Protein AF-X1VJ21-F1 (afdb_monomer_lite)

Foldseek 3Di:
DDPDDVSVLVVLQPVADDWDWDWDADPVGKIKTWTGHWAWFADPVLPPDPDDPVDPNNDTPGTDDRVLTDMDMCDPVSDDFDDQADPDDPVRPGDRDDDTDDCVVVVVVVVVVVVDPDDDD

Sequence (121 aa):
KAQNWQEFVDALKLFDAPPQNFVYADKEGNIGYYLSGKIPIRAEKAALFPYPGWKEEGRWQGFLKEEEKPNFYNPKNGLIVTANNKIIPDNFPHYMGFEWEAPFREERIKELLLQLEKHSV

InterPro domains:
  IPR002692 Penicillin/GL-7-ACA/AHL/aculeacin-A acylase [PF01804] (1-120)
  IPR002692 Penicillin/GL-7-ACA/AHL/aculeacin-A acylase [PTHR34218] (1-121)
  IPR029055 Nucleophile aminohydrolases, N-terminal [G3DSA:3.60.20.10] (1-121)
  IPR029055 Nucleophile aminohydrolases, N-terminal [SSF56235] (1-120)

Secondary structure (DSSP, 8-state):
---SHHHHHHHHTT--SS--EEEEE-TTS-EEEEE-S--B---GGGTSS---TT-GGGS---B--GGGS-EEES-TT-----SSS--S-TT-SS---S----THHHHHHHHHHHT-SS---

Structure (mmCIF, N/CA/C/O backbone):
data_AF-X1VJ21-F1
#
_entry.id   AF-X1VJ21-F1
#
loop_
_atom_site.group_PDB
_atom_site.id
_atom_site.type_symbol
_atom_site.label_atom_id
_atom_site.label_alt_id
_atom_site.label_comp_id
_atom_site.label_asym_id
_atom_site.label_entity_id
_atom_site.label_seq_id
_atom_site.pdbx_PDB_ins_code
_atom_site.Cartn_x
_atom_site.Cartn_y
_atom_site.Cartn_z
_atom_site.occupancy
_atom_site.B_iso_or_equiv
_atom_site.auth_seq_id
_atom_site.auth_comp_id
_atom_site.auth_asym_id
_atom_site.auth_atom_id
_atom_site.pdbx_PDB_model_num
ATOM 1 N N . LYS A 1 1 ? -9.917 -19.440 4.691 1.00 84.88 1 LYS A N 1
ATOM 2 C CA . LYS A 1 1 ? -10.006 -18.008 5.081 1.00 84.88 1 LYS A CA 1
ATOM 3 C C . LYS A 1 1 ? -8.855 -17.730 6.034 1.00 84.88 1 LYS A C 1
ATOM 5 O O . LYS A 1 1 ? -8.641 -18.588 6.881 1.00 84.88 1 LYS A O 1
ATOM 10 N N . ALA A 1 2 ? -8.161 -16.601 5.895 1.00 95.25 2 ALA A N 1
ATOM 11 C CA . ALA A 1 2 ? -7.048 -16.242 6.774 1.00 95.25 2 ALA A CA 1
ATOM 12 C C . ALA A 1 2 ? -7.493 -16.113 8.241 1.00 95.25 2 ALA A C 1
ATOM 14 O O . ALA A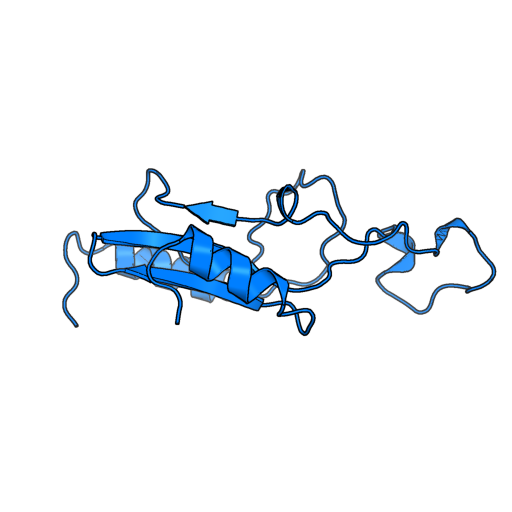 1 2 ? -8.599 -15.629 8.497 1.00 95.25 2 ALA A O 1
ATOM 15 N N . GLN A 1 3 ? -6.654 -16.570 9.170 1.00 96.69 3 GLN A N 1
ATOM 16 C CA . GLN A 1 3 ? -6.878 -16.510 10.620 1.00 96.69 3 GLN A CA 1
ATOM 17 C C . GLN A 1 3 ? -5.969 -15.508 11.340 1.00 96.69 3 GLN A C 1
ATOM 19 O O . GLN A 1 3 ? -6.202 -15.214 12.507 1.00 96.69 3 GLN A O 1
ATOM 24 N N . ASN A 1 4 ? -4.938 -15.009 10.664 1.00 97.62 4 ASN A N 1
ATOM 25 C CA . ASN A 1 4 ? -3.947 -14.088 11.209 1.00 97.62 4 ASN A CA 1
ATOM 26 C C . ASN A 1 4 ? -3.344 -13.229 10.084 1.00 97.62 4 ASN A C 1
ATOM 28 O O . ASN A 1 4 ? -3.608 -13.452 8.897 1.00 97.62 4 ASN A O 1
ATOM 32 N N . TRP A 1 5 ? -2.498 -12.273 10.471 1.00 97.50 5 TRP A N 1
ATOM 33 C CA . TRP A 1 5 ? -1.789 -11.378 9.558 1.00 97.50 5 TRP A CA 1
ATOM 34 C C . TRP A 1 5 ? -0.986 -12.108 8.478 1.00 97.50 5 TRP A C 1
ATOM 36 O O . TRP A 1 5 ? -1.054 -11.737 7.308 1.00 97.50 5 TRP A O 1
ATOM 46 N N . GLN A 1 6 ? -0.252 -13.158 8.849 1.00 97.25 6 GLN A N 1
ATOM 47 C CA . GLN A 1 6 ? 0.609 -13.875 7.912 1.00 97.25 6 GLN A CA 1
ATOM 48 C C . GLN A 1 6 ? -0.219 -14.560 6.821 1.00 97.25 6 GLN A C 1
ATOM 50 O O . GLN A 1 6 ? 0.042 -14.367 5.638 1.00 97.25 6 GLN A O 1
ATOM 55 N N . GLU A 1 7 ? -1.277 -15.277 7.205 1.00 98.00 7 GLU A N 1
ATOM 56 C CA . GLU A 1 7 ? -2.200 -15.906 6.255 1.00 98.00 7 GLU A CA 1
ATOM 57 C C . GLU A 1 7 ? -2.946 -14.880 5.391 1.00 98.00 7 GLU A C 1
ATOM 59 O O . GLU A 1 7 ? -3.262 -15.157 4.232 1.00 98.00 7 GLU A O 1
ATOM 64 N N . PHE A 1 8 ? -3.244 -13.698 5.943 1.00 97.50 8 PHE A N 1
ATOM 65 C CA . PHE A 1 8 ? -3.844 -12.595 5.195 1.00 97.50 8 PHE A CA 1
ATOM 66 C C . PHE A 1 8 ? -2.891 -12.096 4.107 1.00 97.50 8 PHE A C 1
ATOM 68 O O . PHE A 1 8 ? -3.275 -12.047 2.939 1.00 97.50 8 PHE A O 1
ATOM 75 N N . VAL A 1 9 ? -1.637 -11.805 4.463 1.00 97.19 9 VAL A N 1
ATOM 76 C CA . VAL A 1 9 ? -0.599 -11.393 3.508 1.00 97.19 9 VAL A CA 1
ATOM 77 C C . VAL A 1 9 ? -0.342 -12.484 2.470 1.00 97.19 9 VAL A C 1
ATOM 79 O O . VAL A 1 9 ? -0.290 -12.182 1.281 1.00 97.19 9 VAL A O 1
ATOM 82 N N . ASP A 1 10 ? -0.245 -13.751 2.876 1.00 97.25 10 ASP A N 1
ATOM 83 C CA . ASP A 1 10 ? -0.014 -14.868 1.953 1.00 97.25 10 ASP A CA 1
ATOM 84 C C . ASP A 1 10 ? -1.142 -15.020 0.928 1.00 97.25 10 ASP A C 1
ATOM 86 O O . ASP A 1 10 ? -0.877 -15.291 -0.244 1.00 97.25 10 ASP A O 1
ATOM 90 N N . ALA A 1 11 ? -2.391 -14.770 1.325 1.00 96.94 11 ALA A N 1
ATOM 91 C CA . ALA A 1 11 ? -3.503 -14.716 0.383 1.00 96.94 11 ALA A CA 1
ATOM 92 C C . ALA A 1 11 ? -3.381 -13.528 -0.590 1.00 96.94 11 ALA A C 1
ATOM 94 O O . ALA A 1 11 ? -3.671 -13.677 -1.778 1.00 96.94 11 ALA A O 1
ATOM 95 N N . LEU A 1 12 ? -2.922 -12.362 -0.120 1.00 96.81 12 LEU A N 1
ATOM 96 C CA . LEU A 1 12 ? -2.742 -11.172 -0.961 1.00 96.81 12 LEU A CA 1
ATOM 97 C C . LEU A 1 12 ? -1.581 -11.280 -1.955 1.00 96.81 12 LEU A C 1
ATOM 99 O O . LEU A 1 12 ? -1.605 -10.584 -2.969 1.00 96.81 12 LEU A O 1
ATOM 103 N N . LYS A 1 13 ? -0.618 -12.186 -1.744 1.00 95.75 13 LYS A N 1
ATOM 104 C CA . LYS A 1 13 ? 0.424 -12.507 -2.742 1.00 95.75 13 LYS A CA 1
ATOM 105 C C . LYS A 1 13 ? -0.150 -13.064 -4.048 1.00 95.75 13 LYS A C 1
ATOM 107 O O . LYS A 1 13 ? 0.508 -13.002 -5.079 1.00 9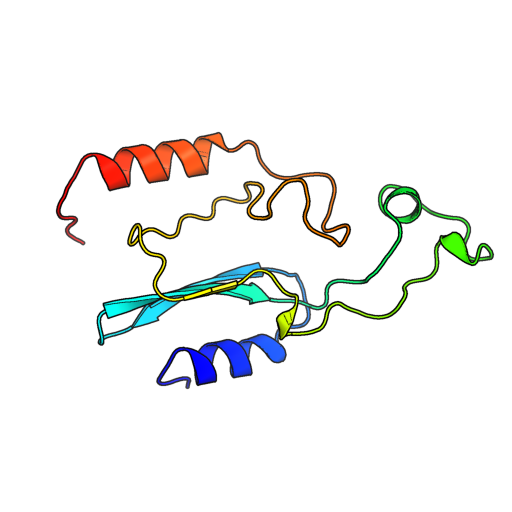5.75 13 LYS A O 1
ATOM 112 N N . LEU A 1 14 ? -1.374 -13.599 -4.019 1.00 95.62 14 LEU A N 1
ATOM 113 C CA . LEU A 1 14 ? -2.090 -14.073 -5.209 1.00 95.62 14 LEU A CA 1
ATOM 114 C C . LEU A 1 14 ? -2.853 -12.948 -5.932 1.00 95.62 14 LEU A C 1
ATOM 116 O O . LEU A 1 14 ? -3.387 -13.161 -7.021 1.00 95.62 14 LEU A O 1
ATOM 120 N N . PHE A 1 15 ? -2.940 -11.758 -5.330 1.00 96.38 15 PHE A N 1
ATOM 121 C CA . PHE A 1 15 ? -3.658 -10.610 -5.872 1.00 96.38 15 PHE A CA 1
ATOM 122 C C . PHE A 1 15 ? -2.717 -9.762 -6.738 1.00 96.38 15 PHE A C 1
ATOM 124 O O . PHE A 1 15 ? -2.120 -8.793 -6.273 1.00 96.38 15 PHE A O 1
ATOM 131 N N . ASP A 1 16 ? -2.568 -10.149 -8.006 1.00 95.88 16 ASP A N 1
ATOM 132 C CA . ASP A 1 16 ? -1.600 -9.543 -8.932 1.00 95.88 16 ASP A CA 1
ATOM 133 C C . ASP A 1 16 ? -2.002 -8.148 -9.436 1.00 95.88 16 ASP A C 1
ATOM 135 O O . ASP A 1 16 ? -1.133 -7.304 -9.674 1.00 95.88 16 ASP A O 1
ATOM 139 N N . ALA A 1 17 ? -3.295 -7.895 -9.649 1.00 94.25 17 ALA A N 1
ATOM 140 C CA . ALA A 1 17 ? -3.767 -6.646 -10.234 1.00 94.25 17 ALA A CA 1
ATOM 141 C C . ALA A 1 17 ? -5.271 -6.407 -9.995 1.00 94.25 17 ALA A C 1
ATOM 143 O O . ALA A 1 17 ? -6.034 -7.370 -9.905 1.00 94.25 17 ALA A O 1
ATOM 144 N N . PRO A 1 18 ? -5.711 -5.133 -9.998 1.00 94.00 18 PRO A N 1
ATOM 145 C CA . PRO A 1 18 ? -4.873 -3.929 -9.914 1.00 94.00 18 PRO A CA 1
ATOM 146 C C . PRO A 1 18 ? -4.270 -3.775 -8.505 1.00 94.00 18 PRO A C 1
ATOM 148 O O . PRO A 1 18 ? -4.909 -4.198 -7.551 1.00 94.00 18 PRO A O 1
ATOM 151 N N . PRO A 1 19 ? -3.091 -3.156 -8.321 1.00 94.81 19 PRO A N 1
ATOM 152 C CA . PRO A 1 19 ? -2.555 -2.899 -6.983 1.00 94.81 19 PRO A CA 1
ATOM 153 C C . PRO A 1 19 ? -3.565 -2.186 -6.075 1.00 94.81 19 PRO A C 1
ATOM 155 O O . PRO A 1 19 ? -4.214 -1.230 -6.501 1.00 94.81 19 PRO A O 1
ATOM 158 N N . GLN A 1 20 ? -3.705 -2.653 -4.834 1.00 96.69 20 GLN A N 1
ATOM 159 C CA . GLN A 1 20 ? -4.610 -2.084 -3.828 1.00 96.69 20 GLN A CA 1
ATOM 160 C C . GLN A 1 20 ? -3.916 -1.912 -2.480 1.00 96.69 20 GLN A C 1
ATOM 162 O O . GLN A 1 20 ? -3.113 -2.753 -2.065 1.00 96.69 20 GLN A O 1
ATOM 167 N N . ASN A 1 21 ? -4.324 -0.857 -1.777 1.00 97.50 21 ASN A N 1
ATOM 168 C CA . ASN A 1 21 ? -4.047 -0.626 -0.366 1.00 97.50 21 ASN A CA 1
ATOM 169 C C . ASN A 1 21 ? -4.984 -1.497 0.483 1.00 97.50 21 ASN A C 1
ATOM 171 O O . ASN A 1 21 ? -6.141 -1.132 0.685 1.00 97.50 21 ASN A O 1
ATOM 175 N N . PHE A 1 22 ? -4.509 -2.641 0.976 1.00 98.06 22 PHE A N 1
ATOM 176 C CA . PHE A 1 22 ? -5.288 -3.471 1.894 1.00 98.06 22 PHE A CA 1
ATOM 177 C C . PHE A 1 22 ? -5.039 -3.043 3.337 1.00 98.06 22 PHE A C 1
ATOM 179 O O . PHE A 1 22 ? -3.890 -2.946 3.765 1.00 98.06 22 PHE A O 1
ATOM 186 N N . VAL A 1 23 ? -6.118 -2.825 4.089 1.00 98.19 23 VAL A N 1
ATOM 187 C CA . VAL A 1 23 ? -6.082 -2.587 5.537 1.00 98.19 23 VAL A CA 1
ATOM 188 C C . VAL A 1 23 ? -6.660 -3.812 6.244 1.00 98.19 23 VAL A C 1
ATOM 190 O O . VAL A 1 23 ? -7.665 -4.373 5.808 1.00 98.19 23 VAL A O 1
ATOM 193 N N . TYR A 1 24 ? -6.001 -4.239 7.315 1.00 98.38 24 TYR A N 1
ATOM 194 C CA . TYR A 1 24 ? -6.307 -5.428 8.104 1.00 98.38 24 TYR A CA 1
ATOM 195 C C . TYR A 1 24 ? -6.660 -5.037 9.537 1.00 98.38 24 TYR A C 1
ATOM 197 O O . TYR A 1 24 ? -6.042 -4.130 10.097 1.00 98.38 24 TYR A O 1
ATOM 205 N N . ALA A 1 25 ? -7.609 -5.761 10.127 1.00 97.81 25 ALA A N 1
ATOM 206 C CA . ALA A 1 25 ? -7.890 -5.755 11.555 1.00 97.81 25 ALA A CA 1
ATOM 207 C C . ALA A 1 25 ? -8.373 -7.147 11.995 1.00 97.81 25 ALA A C 1
ATOM 209 O O . ALA A 1 25 ? -9.061 -7.824 11.224 1.00 97.81 25 ALA A O 1
ATOM 210 N N . ASP A 1 26 ? -8.056 -7.569 13.222 1.00 97.75 26 ASP A N 1
ATOM 211 C CA . ASP A 1 26 ? -8.527 -8.844 13.778 1.00 97.75 26 ASP A CA 1
ATOM 212 C C . ASP A 1 26 ? -9.046 -8.767 15.220 1.00 97.75 26 ASP A C 1
ATOM 214 O O . ASP A 1 26 ? -9.009 -7.735 15.888 1.00 97.75 26 ASP A O 1
ATOM 218 N N . LYS A 1 27 ? -9.569 -9.905 15.694 1.00 96.88 27 LYS A N 1
ATOM 219 C CA . LYS A 1 27 ? -10.155 -10.068 17.034 1.00 96.88 27 LYS A CA 1
ATOM 220 C C . LYS A 1 27 ? -9.136 -9.987 18.177 1.00 96.88 27 LYS A C 1
ATOM 222 O O . LYS A 1 27 ? -9.548 -9.909 19.329 1.00 96.88 27 LYS A O 1
ATOM 227 N N . GLU A 1 28 ? -7.842 -10.066 17.876 1.00 97.44 28 GLU A N 1
ATOM 228 C CA . GLU A 1 28 ? -6.755 -9.947 18.855 1.00 97.44 28 GLU A CA 1
ATOM 229 C C . GLU A 1 28 ? -6.309 -8.485 19.015 1.00 97.44 28 GLU A C 1
ATOM 231 O O . GLU A 1 28 ? -5.472 -8.181 19.862 1.00 97.44 28 GLU A O 1
ATOM 236 N N . GLY A 1 29 ? -6.916 -7.568 18.251 1.00 96.44 29 GLY A N 1
ATOM 237 C CA . GLY A 1 29 ? -6.622 -6.140 18.290 1.00 96.44 29 GLY A CA 1
ATOM 238 C C . GLY A 1 29 ? -5.463 -5.738 17.384 1.00 96.44 29 GLY A C 1
ATOM 239 O O . GLY A 1 29 ? -4.978 -4.613 17.495 1.00 96.44 29 GLY A O 1
ATOM 240 N N . ASN A 1 30 ? -5.015 -6.624 16.489 1.00 98.38 30 ASN A N 1
ATOM 241 C CA . ASN A 1 30 ? -3.965 -6.278 15.545 1.00 98.38 30 ASN A CA 1
ATOM 242 C C . ASN A 1 30 ? -4.530 -5.479 14.373 1.00 98.38 30 ASN A C 1
ATOM 244 O O . ASN A 1 30 ? -5.641 -5.743 13.911 1.00 98.38 30 ASN A O 1
ATOM 248 N N . ILE A 1 31 ? -3.722 -4.563 13.842 1.00 98.50 31 ILE A N 1
ATOM 249 C CA . ILE A 1 31 ? -4.010 -3.827 12.609 1.00 98.50 31 ILE A CA 1
ATOM 250 C C . ILE A 1 31 ? -2.816 -3.878 11.663 1.00 98.50 31 ILE A C 1
ATOM 252 O O . ILE A 1 31 ? -1.660 -3.909 12.088 1.00 98.50 31 ILE A O 1
ATOM 256 N N . GLY A 1 32 ? -3.086 -3.861 10.363 1.00 98.06 32 GLY A N 1
ATOM 257 C CA . GLY A 1 32 ? -2.034 -3.917 9.356 1.00 98.06 32 GLY A CA 1
ATOM 258 C C . GLY A 1 32 ? -2.392 -3.217 8.058 1.00 98.06 32 GLY A C 1
ATOM 259 O O . GLY A 1 32 ? -3.556 -2.958 7.763 1.00 98.06 32 GLY A O 1
ATOM 260 N N . TYR A 1 33 ? -1.363 -2.916 7.283 1.00 98.25 33 TYR A N 1
ATOM 261 C CA . TYR A 1 33 ? -1.455 -2.404 5.928 1.00 98.25 33 TYR A CA 1
ATOM 262 C C . TYR A 1 33 ? -0.529 -3.201 5.025 1.00 98.25 33 TYR A C 1
ATOM 264 O O . TYR A 1 33 ? 0.616 -3.478 5.393 1.00 98.25 33 TYR A O 1
ATOM 272 N N . TYR A 1 34 ? -1.005 -3.506 3.825 1.00 97.88 34 TYR A N 1
ATOM 273 C CA . TYR A 1 34 ? -0.212 -4.172 2.811 1.00 97.88 34 TYR A CA 1
ATOM 274 C C . TYR A 1 34 ? -0.571 -3.668 1.409 1.00 97.88 34 TYR A C 1
ATOM 276 O O . TYR A 1 34 ? -1.745 -3.654 1.023 1.00 97.88 34 TYR A O 1
ATOM 284 N N . LEU A 1 35 ? 0.445 -3.281 0.632 1.00 97.56 35 LEU A N 1
ATOM 285 C CA . LEU A 1 35 ? 0.289 -3.008 -0.794 1.00 97.56 35 LEU A CA 1
ATOM 286 C C . LEU A 1 35 ? 0.296 -4.322 -1.587 1.00 97.56 35 LEU A C 1
ATOM 288 O O . LEU A 1 35 ? 1.326 -4.980 -1.729 1.00 97.56 35 LEU A O 1
ATOM 292 N N . SER A 1 36 ? -0.859 -4.675 -2.143 1.00 97.06 36 SER A N 1
ATOM 293 C CA . SER A 1 36 ? -1.000 -5.807 -3.067 1.00 97.06 36 SER A CA 1
ATOM 294 C C . SER A 1 36 ? -0.595 -5.445 -4.499 1.00 97.06 36 SER A C 1
ATOM 296 O O . SER A 1 36 ? -0.426 -4.273 -4.839 1.00 97.06 36 SER A O 1
ATOM 298 N N . GLY A 1 37 ? -0.501 -6.459 -5.356 1.00 96.94 37 GLY A N 1
ATOM 299 C CA . GLY A 1 37 ? -0.230 -6.297 -6.777 1.00 96.94 37 GLY A CA 1
ATOM 300 C C . GLY A 1 37 ? 1.219 -6.552 -7.182 1.00 96.94 37 GLY A C 1
ATOM 301 O O . GLY A 1 37 ? 2.150 -6.485 -6.374 1.00 96.94 37 GLY A O 1
ATOM 302 N N . LYS A 1 38 ? 1.400 -6.821 -8.477 1.00 96.50 38 LYS A N 1
ATOM 303 C CA . LYS A 1 38 ? 2.701 -6.907 -9.144 1.00 96.50 38 LYS A CA 1
ATOM 304 C C . LYS A 1 38 ? 3.169 -5.518 -9.546 1.00 96.50 38 LYS A C 1
ATOM 306 O O . LYS A 1 38 ? 2.664 -4.929 -10.501 1.00 96.50 38 LYS A O 1
ATOM 311 N N . ILE A 1 39 ? 4.162 -5.006 -8.826 1.00 95.94 39 ILE A N 1
ATOM 312 C CA . ILE A 1 39 ? 4.729 -3.680 -9.072 1.00 95.94 39 ILE A CA 1
ATOM 313 C C . ILE A 1 39 ? 6.003 -3.820 -9.912 1.00 95.94 39 ILE A C 1
ATOM 315 O O . ILE A 1 39 ? 6.969 -4.415 -9.431 1.00 95.94 39 ILE A O 1
ATOM 319 N N . PRO A 1 40 ? 6.035 -3.330 -11.162 1.00 95.62 40 PRO A N 1
ATOM 320 C CA . PRO A 1 40 ? 7.195 -3.500 -12.025 1.00 95.62 40 PRO A CA 1
ATOM 321 C C . PRO A 1 40 ? 8.362 -2.610 -11.597 1.00 95.62 40 PRO A C 1
ATOM 323 O O . PRO A 1 40 ? 8.187 -1.417 -11.345 1.00 95.62 40 PRO A O 1
ATOM 326 N N . ILE A 1 41 ? 9.572 -3.169 -11.611 1.00 95.81 41 ILE A N 1
ATOM 327 C CA . ILE A 1 41 ? 10.806 -2.400 -11.427 1.00 95.81 41 ILE A CA 1
ATOM 328 C C . ILE A 1 41 ? 11.157 -1.770 -12.772 1.00 95.81 41 ILE A C 1
ATOM 330 O O . ILE A 1 41 ? 11.580 -2.454 -13.702 1.00 95.81 41 ILE A O 1
ATOM 334 N N . ARG A 1 42 ? 10.958 -0.459 -12.898 1.00 93.31 42 ARG A N 1
ATOM 335 C CA . ARG A 1 42 ? 11.188 0.287 -14.143 1.00 93.31 42 ARG A CA 1
ATOM 336 C C . ARG A 1 42 ? 11.706 1.691 -13.857 1.00 93.31 42 ARG A C 1
ATOM 338 O O . ARG A 1 42 ? 11.450 2.247 -12.793 1.00 93.31 42 ARG A O 1
ATOM 345 N N . ALA A 1 43 ? 12.418 2.269 -14.820 1.00 91.00 43 ALA A N 1
ATOM 346 C CA . ALA A 1 43 ? 12.886 3.645 -14.719 1.00 91.00 43 ALA A CA 1
ATOM 347 C C . ALA A 1 43 ? 11.714 4.634 -14.836 1.00 91.00 43 ALA A C 1
ATOM 349 O O . ALA A 1 43 ? 10.873 4.497 -15.725 1.00 91.00 43 ALA A O 1
ATOM 350 N N . GLU A 1 44 ? 11.705 5.675 -14.002 1.00 89.62 44 GLU A N 1
ATOM 351 C CA . GLU A 1 44 ? 10.680 6.732 -14.005 1.00 89.62 44 GLU A CA 1
ATOM 352 C C . GLU A 1 44 ? 10.488 7.372 -15.391 1.00 89.62 44 GLU A C 1
ATOM 354 O O . GLU A 1 44 ? 9.366 7.513 -15.876 1.00 89.62 44 GLU A O 1
ATOM 359 N N . LYS A 1 45 ? 11.589 7.657 -16.099 1.00 87.75 45 LYS A N 1
ATOM 360 C CA . LYS A 1 45 ? 11.566 8.219 -17.464 1.00 87.75 45 LYS A CA 1
ATOM 361 C C . LYS A 1 45 ? 10.817 7.359 -18.490 1.00 87.75 45 LYS A C 1
ATOM 363 O O . LYS A 1 45 ? 10.416 7.868 -19.532 1.00 87.75 45 LYS A O 1
ATOM 368 N N . ALA A 1 46 ? 10.675 6.062 -18.224 1.00 87.62 46 ALA A N 1
ATOM 369 C CA . ALA A 1 46 ? 9.987 5.108 -19.086 1.00 87.62 46 ALA A CA 1
ATOM 370 C C . ALA A 1 46 ? 8.564 4.798 -18.605 1.00 87.62 46 ALA A C 1
ATOM 372 O O . ALA A 1 46 ? 7.920 3.893 -19.136 1.00 87.62 46 ALA A O 1
ATOM 373 N N . ALA A 1 47 ? 8.081 5.510 -17.581 1.00 87.75 47 ALA A N 1
ATOM 374 C CA . ALA A 1 47 ? 6.848 5.161 -16.903 1.00 87.75 47 ALA A CA 1
ATOM 375 C C . ALA A 1 47 ? 5.641 6.050 -17.206 1.00 87.75 47 ALA A C 1
ATOM 377 O O . ALA A 1 47 ? 4.516 5.562 -17.087 1.00 87.75 47 ALA A O 1
ATOM 378 N N . LEU A 1 48 ? 5.884 7.311 -17.574 1.00 88.12 48 LEU A N 1
ATOM 379 C CA . LEU A 1 48 ? 4.861 8.358 -17.705 1.00 88.12 48 LEU A CA 1
ATOM 380 C C . LEU A 1 48 ? 4.164 8.371 -19.067 1.00 88.12 48 LEU A C 1
ATOM 382 O O . LEU A 1 48 ? 2.966 8.612 -19.160 1.00 88.12 48 LEU A O 1
ATOM 386 N N . PHE A 1 49 ? 4.923 8.117 -20.127 1.00 90.06 49 PHE A N 1
ATOM 387 C CA . PHE A 1 49 ? 4.473 8.218 -21.512 1.00 90.06 49 PHE A CA 1
ATOM 388 C C . PHE A 1 49 ? 4.895 6.970 -22.285 1.00 90.06 49 PHE A C 1
ATOM 390 O O . PHE A 1 49 ? 5.770 6.234 -21.813 1.00 90.06 49 PHE A O 1
ATOM 397 N N . PRO A 1 50 ? 4.328 6.727 -23.482 1.00 92.19 50 PRO A N 1
ATOM 398 C CA . PRO A 1 50 ? 4.848 5.704 -24.375 1.00 92.19 50 PRO A CA 1
ATOM 399 C C . PRO A 1 50 ? 6.366 5.839 -24.529 1.00 92.19 50 PRO A C 1
ATOM 401 O O . PRO A 1 50 ? 6.878 6.901 -24.884 1.00 92.19 50 PRO A O 1
ATOM 404 N N . TYR A 1 51 ? 7.086 4.757 -24.241 1.00 93.12 51 TYR A N 1
ATOM 405 C CA . TYR A 1 51 ? 8.539 4.715 -24.326 1.00 93.12 51 TYR A CA 1
ATOM 406 C C . TYR A 1 51 ? 8.972 3.863 -25.526 1.00 93.12 51 TYR A C 1
ATOM 408 O O . TYR A 1 51 ? 8.342 2.837 -25.793 1.00 93.12 51 TYR A O 1
ATOM 416 N N . PRO A 1 52 ? 10.036 4.238 -26.260 1.00 94.88 52 PRO A N 1
ATOM 417 C CA . PRO A 1 52 ? 10.547 3.426 -27.360 1.00 94.88 52 PRO A CA 1
ATOM 418 C C . PRO A 1 52 ? 10.912 2.001 -26.916 1.00 94.88 52 PRO A C 1
ATOM 420 O O . PRO A 1 52 ? 11.866 1.807 -26.166 1.00 94.88 52 PRO A O 1
ATOM 423 N N . GLY A 1 53 ? 10.185 0.992 -27.404 1.00 92.94 53 GLY A N 1
ATOM 424 C CA . GLY A 1 53 ? 10.341 -0.401 -26.954 1.00 92.94 53 GLY A CA 1
ATOM 425 C C . GLY A 1 53 ? 11.682 -1.057 -27.308 1.00 92.94 53 GLY A C 1
ATOM 426 O O . GLY A 1 53 ? 12.048 -2.073 -26.725 1.00 92.94 53 GLY A O 1
ATOM 427 N N . TRP A 1 54 ? 12.441 -0.473 -28.239 1.00 93.94 54 TRP A N 1
ATOM 428 C CA . TRP A 1 54 ? 13.778 -0.945 -28.619 1.00 93.94 54 TRP A CA 1
ATOM 429 C C . TRP A 1 54 ? 14.899 -0.439 -27.698 1.00 93.94 54 TRP A C 1
ATOM 431 O O . TRP A 1 54 ? 16.044 -0.852 -27.859 1.00 93.94 54 TRP A O 1
ATOM 441 N N . LYS A 1 55 ? 14.599 0.462 -26.755 1.00 93.75 55 LYS A N 1
ATOM 442 C CA . LYS A 1 55 ? 15.573 0.998 -25.798 1.00 93.75 55 LYS A CA 1
ATOM 443 C C . LYS A 1 55 ? 15.617 0.143 -24.535 1.00 93.75 55 LYS A C 1
ATOM 445 O O . LYS A 1 55 ? 14.601 -0.031 -23.863 1.00 93.75 55 LYS A O 1
ATOM 450 N N . GLU A 1 56 ? 16.802 -0.358 -24.194 1.00 91.81 56 GLU A N 1
ATOM 451 C CA . GLU A 1 56 ? 17.046 -1.161 -22.986 1.00 91.81 56 GLU A CA 1
ATOM 452 C C . GLU A 1 56 ? 16.612 -0.426 -21.711 1.00 91.81 56 GLU A C 1
ATOM 454 O O . GLU A 1 56 ? 16.079 -1.029 -20.784 1.00 91.81 56 GLU A O 1
ATOM 459 N N . GLU A 1 57 ? 16.757 0.900 -21.684 1.00 89.88 57 GLU A N 1
ATOM 460 C CA . GLU A 1 57 ? 16.445 1.742 -20.529 1.00 89.88 57 GLU A CA 1
ATOM 461 C C . GLU A 1 57 ? 14.953 1.780 -20.174 1.00 89.88 57 GLU A C 1
ATOM 463 O O . GLU A 1 57 ? 14.599 2.244 -19.089 1.00 89.88 57 GLU A O 1
ATOM 468 N N . GLY A 1 58 ? 14.084 1.340 -21.090 1.00 91.25 58 GLY A N 1
ATOM 469 C CA . GLY A 1 58 ? 12.645 1.222 -20.864 1.00 91.25 58 GLY A CA 1
ATOM 470 C C . GLY A 1 58 ? 12.190 -0.156 -20.400 1.00 91.25 58 GLY A C 1
ATOM 471 O O . GLY A 1 58 ? 11.017 -0.325 -20.062 1.00 91.25 58 GLY A O 1
ATOM 472 N N . ARG A 1 59 ? 13.085 -1.149 -20.390 1.00 93.56 59 ARG A N 1
ATOM 473 C CA . ARG A 1 59 ? 12.731 -2.518 -20.017 1.00 93.56 59 ARG A CA 1
ATOM 474 C C . ARG A 1 59 ? 12.477 -2.627 -18.520 1.00 93.56 59 ARG A C 1
ATOM 476 O O . ARG A 1 59 ? 13.158 -2.014 -17.700 1.00 93.56 59 ARG A O 1
ATOM 483 N N . TRP A 1 60 ? 11.488 -3.440 -18.170 1.00 94.75 60 TRP A N 1
ATOM 484 C CA . TRP A 1 60 ? 11.223 -3.789 -16.781 1.00 94.75 60 TRP A CA 1
ATOM 485 C C . TRP A 1 60 ? 12.274 -4.785 -16.297 1.00 94.75 60 TRP A C 1
ATOM 487 O O . TRP A 1 60 ? 12.616 -5.731 -17.003 1.00 94.75 60 TRP A O 1
ATOM 497 N N . GLN A 1 61 ? 12.753 -4.592 -15.076 1.00 95.19 61 GLN A N 1
ATOM 498 C CA . GLN A 1 61 ? 13.759 -5.428 -14.422 1.00 95.19 61 GLN A CA 1
ATOM 499 C C . GLN A 1 61 ? 13.084 -6.408 -13.453 1.00 95.19 61 GLN A C 1
ATOM 501 O O . GLN A 1 61 ? 13.521 -6.601 -12.324 1.00 95.19 61 GLN A O 1
ATOM 506 N N . GLY A 1 62 ? 11.969 -6.997 -13.896 1.00 96.19 62 GLY A N 1
ATOM 507 C CA . GLY A 1 62 ? 11.099 -7.823 -13.065 1.00 96.19 62 GLY A CA 1
ATOM 508 C C . GLY A 1 62 ? 10.101 -7.007 -12.238 1.00 96.19 62 GLY A C 1
ATOM 509 O O . GLY A 1 62 ? 9.665 -5.927 -12.643 1.00 96.19 62 GLY A O 1
ATOM 510 N N . PHE A 1 63 ? 9.725 -7.557 -11.087 1.00 97.12 63 PHE A N 1
ATOM 511 C CA . PHE A 1 63 ? 8.756 -6.988 -10.153 1.00 97.12 63 PHE A CA 1
ATOM 512 C C . PHE A 1 63 ? 9.381 -6.876 -8.763 1.00 97.12 63 PHE A C 1
ATOM 514 O O . PHE A 1 63 ? 10.303 -7.633 -8.453 1.00 97.12 63 PHE A O 1
ATOM 521 N N . LEU A 1 64 ? 8.870 -5.958 -7.939 1.00 96.88 64 LEU A N 1
ATOM 522 C CA . LEU A 1 64 ? 9.243 -5.888 -6.527 1.00 96.88 64 LEU A CA 1
ATOM 523 C C . LEU A 1 64 ? 9.019 -7.233 -5.851 1.00 96.88 64 LEU A C 1
ATOM 525 O O . LEU A 1 64 ? 7.994 -7.885 -6.079 1.00 96.88 64 LEU A O 1
ATOM 529 N N . LYS A 1 65 ? 9.968 -7.623 -5.000 1.00 96.19 65 LYS A N 1
ATOM 530 C CA . LYS A 1 65 ? 9.785 -8.775 -4.127 1.00 96.19 65 LYS A CA 1
ATOM 531 C C . LYS A 1 65 ? 8.733 -8.463 -3.075 1.00 96.19 65 LYS A C 1
ATOM 533 O O . LYS A 1 65 ? 8.467 -7.310 -2.736 1.00 96.19 65 LYS A O 1
ATOM 538 N N . GLU A 1 66 ? 8.157 -9.518 -2.524 1.00 93.75 66 GLU A N 1
ATOM 539 C CA . GLU A 1 66 ? 7.103 -9.418 -1.521 1.00 93.75 66 GLU A CA 1
ATOM 540 C C . GLU A 1 66 ? 7.544 -8.639 -0.278 1.00 93.75 66 GLU A C 1
ATOM 542 O O . GLU A 1 66 ? 6.777 -7.844 0.262 1.00 93.75 66 GLU A O 1
ATOM 547 N N . GLU A 1 67 ? 8.806 -8.800 0.118 1.00 93.06 67 GLU A N 1
ATOM 548 C CA . GLU A 1 67 ? 9.407 -8.153 1.285 1.00 93.06 67 GLU A CA 1
ATOM 549 C C . GLU A 1 67 ? 9.758 -6.676 1.038 1.00 93.06 67 GLU A C 1
ATOM 551 O O . GLU A 1 67 ? 9.955 -5.920 1.987 1.00 93.06 67 GLU A O 1
ATOM 556 N N . GLU A 1 68 ? 9.834 -6.259 -0.229 1.00 94.88 68 GLU A N 1
ATOM 557 C CA . GLU A 1 68 ? 10.125 -4.879 -0.639 1.00 94.88 68 GLU A CA 1
ATOM 558 C C . GLU A 1 68 ? 8.847 -4.039 -0.761 1.00 94.88 68 GLU A C 1
ATOM 560 O O . GLU A 1 68 ? 8.914 -2.808 -0.807 1.00 94.88 68 GLU A O 1
ATOM 565 N N . LYS A 1 69 ? 7.668 -4.677 -0.818 1.00 95.31 69 LYS A N 1
ATOM 566 C CA . LYS A 1 69 ? 6.401 -3.952 -0.928 1.00 95.31 69 LYS A CA 1
ATOM 567 C C . LYS A 1 69 ? 6.088 -3.202 0.373 1.00 95.31 69 LYS A C 1
ATOM 569 O O . LYS A 1 69 ? 6.246 -3.767 1.459 1.00 95.31 69 LYS A O 1
ATOM 574 N N . PRO A 1 70 ? 5.588 -1.953 0.288 1.00 95.31 70 PRO A N 1
ATOM 575 C CA . PRO A 1 70 ? 5.130 -1.205 1.451 1.00 95.31 70 PRO A CA 1
ATOM 576 C C . PRO A 1 70 ? 4.141 -2.016 2.291 1.00 95.31 70 PRO A C 1
ATOM 578 O O . PRO A 1 70 ? 3.087 -2.438 1.811 1.00 95.31 70 PRO A O 1
ATOM 581 N N . ASN A 1 71 ? 4.494 -2.229 3.554 1.00 95.25 71 ASN A N 1
ATOM 582 C CA . ASN A 1 71 ? 3.660 -2.910 4.529 1.00 95.25 71 ASN A CA 1
ATOM 583 C C . ASN A 1 71 ? 4.017 -2.441 5.944 1.00 95.25 71 ASN A C 1
ATOM 585 O O . ASN A 1 71 ? 5.145 -2.021 6.204 1.00 95.25 71 ASN A O 1
ATOM 589 N N . PHE A 1 72 ? 3.048 -2.492 6.852 1.00 93.94 72 PHE A N 1
ATOM 590 C CA . PHE A 1 72 ? 3.275 -2.262 8.276 1.00 93.94 72 PHE A CA 1
ATOM 591 C C . PHE A 1 72 ? 2.226 -2.998 9.103 1.00 93.94 72 PHE A C 1
ATOM 593 O O . PHE A 1 72 ? 1.058 -3.064 8.729 1.00 93.94 72 PHE A O 1
ATOM 600 N N . TYR A 1 73 ? 2.654 -3.537 10.240 1.00 97.88 73 TYR A N 1
ATOM 601 C CA . TYR A 1 73 ? 1.830 -4.316 11.156 1.00 97.88 73 TYR A CA 1
ATOM 602 C C . TYR A 1 73 ? 2.008 -3.766 12.569 1.00 97.88 73 TYR A C 1
ATOM 604 O O . TYR A 1 73 ? 3.142 -3.575 13.007 1.00 97.88 73 TYR A O 1
ATOM 612 N N . ASN A 1 74 ? 0.899 -3.468 13.250 1.00 98.19 74 ASN A N 1
ATOM 613 C CA . ASN A 1 74 ? 0.862 -2.845 14.576 1.00 98.19 74 ASN A CA 1
ATOM 614 C C . ASN A 1 74 ? 1.800 -1.623 14.703 1.00 98.19 74 ASN A C 1
ATOM 616 O O . ASN A 1 74 ? 2.739 -1.633 15.507 1.00 98.19 74 ASN A O 1
ATOM 620 N N . PRO A 1 75 ? 1.587 -0.558 13.899 1.00 95.94 75 PRO A N 1
ATOM 621 C CA . PRO A 1 75 ? 2.419 0.637 13.972 1.00 95.94 75 PRO A CA 1
ATOM 622 C C . PRO A 1 75 ? 2.321 1.286 15.361 1.00 95.94 75 PRO A C 1
ATOM 624 O O . PRO A 1 75 ? 1.264 1.291 15.987 1.00 95.94 75 PRO A O 1
ATOM 627 N N . LYS A 1 76 ? 3.421 1.887 15.838 1.00 95.69 76 LYS A N 1
ATOM 628 C CA . LYS A 1 76 ? 3.524 2.445 17.205 1.00 95.69 76 LYS A CA 1
ATOM 629 C C . LYS A 1 76 ? 2.471 3.504 17.545 1.00 95.69 76 LYS A C 1
ATOM 631 O O . LYS A 1 76 ? 2.154 3.682 18.713 1.00 95.69 76 LYS A O 1
ATOM 636 N N . ASN A 1 77 ? 1.969 4.228 16.548 1.00 92.12 77 ASN A N 1
ATOM 637 C CA . ASN A 1 77 ? 0.932 5.246 16.723 1.00 92.12 77 ASN A CA 1
ATOM 638 C C . ASN A 1 77 ? -0.494 4.662 16.740 1.00 92.12 77 ASN A C 1
ATOM 640 O O . ASN A 1 77 ? -1.440 5.428 16.883 1.00 92.12 77 ASN A O 1
ATOM 644 N N . GLY A 1 78 ? -0.655 3.346 16.549 1.00 94.25 78 GLY A N 1
ATOM 645 C CA . GLY A 1 78 ? -1.951 2.667 16.555 1.00 94.25 78 GLY A CA 1
ATOM 646 C C . GLY A 1 78 ? -2.893 3.085 15.423 1.00 94.25 78 GLY A C 1
ATOM 647 O O . GLY A 1 78 ? -4.095 2.869 15.535 1.00 94.25 78 GLY A O 1
ATOM 648 N N . LEU A 1 79 ? -2.380 3.700 14.349 1.00 94.56 79 LEU A N 1
ATOM 649 C CA . LEU A 1 79 ? -3.204 4.340 13.326 1.00 94.56 79 LEU A CA 1
ATOM 650 C C . LEU A 1 79 ? -2.775 3.939 11.913 1.00 94.56 79 LEU A C 1
ATOM 652 O O . LEU A 1 79 ? -1.609 4.069 11.540 1.00 94.56 79 LEU A O 1
ATOM 656 N N . ILE A 1 80 ? -3.750 3.521 11.105 1.00 96.81 80 ILE A N 1
ATOM 657 C CA . ILE A 1 80 ? -3.590 3.240 9.677 1.00 96.81 80 ILE A CA 1
ATOM 658 C C . ILE A 1 80 ? -4.667 4.012 8.924 1.00 96.81 80 ILE A C 1
ATOM 660 O O . ILE A 1 80 ? -5.856 3.794 9.136 1.00 96.81 80 ILE A O 1
ATOM 664 N N . VAL A 1 81 ? -4.248 4.908 8.033 1.00 96.94 81 VAL A N 1
ATOM 665 C CA . VAL A 1 81 ? -5.151 5.657 7.156 1.00 96.94 81 VAL A CA 1
ATOM 666 C C . VAL A 1 81 ? -4.586 5.613 5.749 1.00 96.94 81 VAL A C 1
ATOM 668 O O . VAL A 1 81 ? -3.428 5.958 5.528 1.00 96.94 81 VAL A O 1
ATOM 671 N N . THR A 1 82 ? -5.415 5.196 4.797 1.00 97.56 82 THR A N 1
ATOM 672 C CA . THR A 1 82 ? -5.098 5.283 3.372 1.00 97.56 82 THR A CA 1
ATOM 673 C C . THR A 1 82 ? -6.292 5.895 2.664 1.00 97.56 82 THR A C 1
ATOM 675 O O . THR A 1 82 ? -7.415 5.418 2.826 1.00 97.56 82 THR A O 1
ATOM 678 N N . ALA A 1 83 ? -6.058 6.943 1.886 1.00 98.06 83 ALA A N 1
ATOM 679 C CA . ALA A 1 83 ? -7.094 7.618 1.114 1.00 98.06 83 ALA A CA 1
ATOM 680 C C . ALA A 1 83 ? -6.543 8.019 -0.262 1.00 98.06 83 ALA A C 1
ATOM 682 O O . ALA A 1 83 ? -6.703 9.152 -0.697 1.00 98.06 83 ALA A O 1
ATOM 683 N N . ASN A 1 84 ? -5.851 7.086 -0.928 1.00 97.44 84 ASN A N 1
ATOM 684 C CA . ASN A 1 84 ? -5.158 7.277 -2.217 1.00 97.44 84 ASN A CA 1
ATOM 685 C C . ASN A 1 84 ? -4.013 8.312 -2.193 1.00 97.44 84 ASN A C 1
ATOM 687 O O . ASN A 1 84 ? -3.412 8.582 -3.231 1.00 97.44 84 ASN A O 1
ATOM 691 N N . ASN A 1 85 ? -3.685 8.839 -1.014 1.00 96.94 85 ASN A N 1
ATOM 692 C CA . ASN A 1 85 ? -2.509 9.656 -0.758 1.00 96.94 85 ASN A CA 1
ATOM 693 C C . ASN A 1 85 ? -1.215 8.848 -0.940 1.00 96.94 85 ASN A C 1
ATOM 695 O O . ASN A 1 85 ? -1.206 7.613 -0.896 1.00 96.94 85 ASN A O 1
ATOM 699 N N . LYS A 1 86 ? -0.096 9.557 -1.099 1.00 96.00 86 LYS A N 1
ATOM 700 C CA . LYS A 1 86 ? 1.234 8.945 -1.128 1.00 96.00 86 LYS A CA 1
ATOM 701 C C . LYS A 1 86 ? 1.552 8.323 0.233 1.00 96.00 86 LYS A C 1
ATOM 703 O O . LYS A 1 86 ? 1.583 9.023 1.239 1.00 96.00 86 LYS A O 1
ATOM 708 N N . ILE A 1 87 ? 1.769 7.007 0.251 1.00 92.44 87 ILE A N 1
ATOM 709 C CA . ILE A 1 87 ? 2.028 6.240 1.484 1.00 92.44 87 ILE A CA 1
ATOM 710 C C . ILE A 1 87 ? 3.509 5.907 1.698 1.00 92.44 87 ILE A C 1
ATOM 712 O O . ILE A 1 87 ? 3.944 5.629 2.811 1.00 92.44 87 ILE A O 1
ATOM 716 N N . ILE A 1 88 ? 4.284 5.917 0.617 1.00 93.44 88 ILE A N 1
ATOM 717 C CA . ILE A 1 88 ? 5.7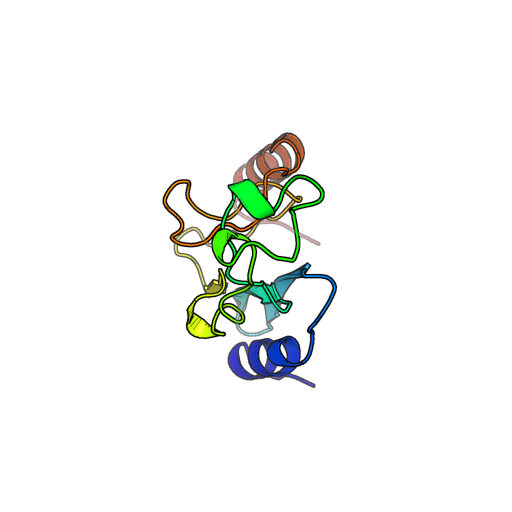23 5.666 0.636 1.00 93.44 88 ILE A CA 1
ATOM 718 C C . ILE A 1 88 ? 6.483 6.956 0.973 1.00 93.44 88 ILE A C 1
ATOM 720 O O . ILE A 1 88 ? 6.029 8.038 0.586 1.00 93.44 88 ILE A O 1
ATOM 724 N N . PRO A 1 89 ? 7.651 6.869 1.631 1.00 91.38 89 PRO A N 1
ATOM 725 C CA . PRO A 1 89 ? 8.501 8.034 1.834 1.00 91.38 89 PRO A CA 1
ATOM 726 C C . PRO A 1 89 ? 9.078 8.533 0.501 1.00 91.38 89 PRO A C 1
ATOM 728 O O . PRO A 1 89 ? 9.160 7.792 -0.480 1.00 91.38 89 PRO A O 1
ATOM 731 N N . ASP A 1 90 ? 9.528 9.787 0.466 1.00 89.50 90 ASP A N 1
ATOM 732 C CA . ASP A 1 90 ? 10.091 10.390 -0.751 1.00 89.50 90 ASP A CA 1
ATOM 733 C C . ASP A 1 90 ? 11.370 9.702 -1.240 1.00 89.50 90 ASP A C 1
ATOM 735 O O . ASP A 1 90 ? 11.668 9.733 -2.429 1.00 89.50 90 ASP A O 1
ATOM 739 N N . ASN A 1 91 ? 12.100 9.041 -0.340 1.00 92.69 91 ASN A N 1
ATOM 740 C CA . ASN A 1 91 ? 13.319 8.291 -0.639 1.00 92.69 91 ASN A CA 1
ATOM 741 C C . ASN A 1 91 ? 13.076 6.786 -0.872 1.00 92.69 91 ASN A C 1
ATOM 743 O O . ASN A 1 91 ? 14.010 5.994 -0.730 1.00 92.69 91 ASN A O 1
ATOM 747 N N . PHE A 1 92 ? 11.844 6.369 -1.184 1.00 93.62 92 PHE A N 1
ATOM 748 C CA . PHE A 1 92 ? 11.560 4.970 -1.497 1.00 93.62 92 PHE A CA 1
ATOM 749 C C . PHE A 1 92 ? 12.389 4.514 -2.720 1.00 93.62 92 PHE A C 1
ATOM 751 O O . PHE A 1 92 ? 12.427 5.224 -3.725 1.00 93.62 92 PHE A O 1
ATOM 758 N N . PRO A 1 93 ? 13.066 3.351 -2.666 1.00 93.00 93 PRO A N 1
ATOM 759 C CA . PRO A 1 93 ? 14.114 2.996 -3.632 1.00 93.00 93 PRO A CA 1
ATOM 760 C C . PRO A 1 93 ? 13.606 2.679 -5.044 1.00 93.00 93 PRO A C 1
ATOM 762 O O . PRO A 1 93 ? 14.400 2.608 -5.982 1.00 93.00 93 PRO A O 1
ATOM 765 N N . HIS A 1 9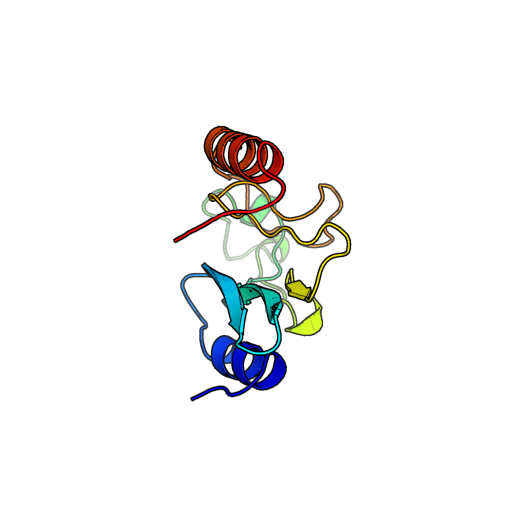4 ? 12.299 2.482 -5.213 1.00 93.69 94 HIS A N 1
ATOM 766 C CA . HIS A 1 94 ? 11.694 2.128 -6.490 1.00 93.69 94 HIS A CA 1
ATOM 767 C C . HIS A 1 94 ? 10.660 3.158 -6.923 1.00 93.69 94 HIS A C 1
ATOM 769 O O . HIS A 1 94 ? 9.919 3.712 -6.115 1.00 93.69 94 HIS A O 1
ATOM 775 N N . TYR A 1 95 ? 10.566 3.374 -8.231 1.00 93.12 95 TYR A N 1
ATOM 776 C CA . TYR A 1 95 ? 9.500 4.182 -8.797 1.00 93.12 95 TYR A CA 1
ATOM 777 C C . TYR A 1 95 ? 8.149 3.464 -8.640 1.00 93.12 95 TYR A C 1
ATOM 779 O O . TYR A 1 95 ? 7.958 2.374 -9.179 1.00 93.12 95 TYR A O 1
ATOM 787 N N . MET A 1 96 ? 7.206 4.093 -7.934 1.00 92.94 96 MET A N 1
ATOM 788 C CA . MET A 1 96 ? 5.881 3.520 -7.636 1.00 92.94 96 MET A CA 1
ATOM 789 C C . MET A 1 96 ? 4.736 4.167 -8.426 1.00 92.94 96 MET A C 1
ATOM 791 O O . MET A 1 96 ? 3.614 3.670 -8.403 1.00 92.94 96 MET A O 1
ATOM 795 N N . GLY A 1 97 ? 5.007 5.267 -9.124 1.00 90.75 97 GLY A N 1
ATOM 796 C CA . GLY A 1 97 ? 4.000 6.109 -9.760 1.00 90.75 97 GLY A CA 1
ATOM 797 C C . GLY A 1 97 ? 4.402 7.577 -9.685 1.00 90.75 97 GLY A C 1
ATOM 798 O O . GLY A 1 97 ? 5.431 7.914 -9.103 1.00 90.75 97 GLY A O 1
ATOM 799 N N . PHE A 1 98 ? 3.603 8.440 -10.302 1.00 88.00 98 PHE A N 1
ATOM 800 C CA . PHE A 1 98 ? 3.820 9.890 -10.301 1.00 88.00 98 PHE A CA 1
ATOM 801 C C . PHE A 1 98 ? 2.630 10.673 -9.753 1.00 88.00 98 PHE A C 1
ATOM 803 O O . PHE A 1 98 ? 2.789 11.821 -9.354 1.00 88.00 98 PHE A O 1
ATOM 810 N N . GLU A 1 99 ? 1.451 10.055 -9.738 1.00 90.81 99 GLU A N 1
ATOM 811 C CA . GLU A 1 99 ? 0.211 10.678 -9.316 1.00 90.81 99 GLU A CA 1
ATOM 812 C C . GLU A 1 99 ? -0.345 9.926 -8.112 1.00 90.81 99 GLU A C 1
ATOM 814 O O . GLU A 1 99 ? -0.501 8.702 -8.120 1.00 90.81 99 GLU A O 1
ATOM 819 N N . TRP A 1 100 ? -0.625 10.697 -7.073 1.00 95.62 100 TRP A N 1
ATOM 820 C CA . TRP A 1 100 ? -1.389 10.299 -5.906 1.00 95.62 100 TRP A CA 1
ATOM 821 C C . TRP A 1 100 ? -2.466 11.349 -5.708 1.00 95.62 100 TRP A C 1
ATOM 823 O O . TRP A 1 100 ? -2.281 12.510 -6.079 1.00 95.62 100 TRP A O 1
ATOM 833 N N . GLU A 1 101 ? -3.565 10.957 -5.080 1.00 97.62 101 GLU A N 1
ATOM 834 C CA . GLU A 1 101 ? -4.566 11.940 -4.694 1.00 97.62 101 GLU A CA 1
ATOM 835 C C . GLU A 1 101 ? -4.001 12.892 -3.645 1.00 97.62 101 GLU A C 1
ATOM 837 O O . GLU A 1 101 ? -3.195 12.505 -2.788 1.00 97.62 101 GLU A O 1
ATOM 842 N N . ALA A 1 102 ? -4.466 14.139 -3.698 1.00 97.31 102 ALA A N 1
ATOM 843 C CA . ALA A 1 102 ? -4.144 15.117 -2.675 1.00 97.31 102 ALA A CA 1
ATOM 844 C C . ALA A 1 102 ? -4.532 14.572 -1.284 1.00 97.31 102 ALA A C 1
ATOM 846 O O . ALA A 1 102 ? -5.572 13.918 -1.133 1.00 97.31 102 ALA A O 1
ATOM 847 N N . PRO A 1 103 ? -3.730 14.844 -0.240 1.00 97.25 103 PRO A N 1
ATOM 848 C CA . PRO A 1 103 ? -3.867 14.170 1.047 1.00 97.25 103 PRO A CA 1
ATOM 849 C C . PRO A 1 103 ? -5.095 14.612 1.853 1.00 97.25 103 PRO A C 1
ATOM 851 O O . PRO A 1 103 ? -5.343 14.044 2.905 1.00 97.25 103 PRO A O 1
ATOM 854 N N . PHE A 1 104 ? -5.914 15.549 1.365 1.00 98.31 104 PHE A N 1
ATOM 855 C CA . PHE A 1 104 ? -7.017 16.164 2.115 1.00 98.31 104 PHE A CA 1
ATOM 856 C C . PHE A 1 104 ? -7.948 15.159 2.808 1.00 98.31 104 PHE A C 1
ATOM 858 O O . PHE A 1 104 ? -8.363 15.372 3.945 1.00 98.31 104 PHE A O 1
ATOM 865 N N . ARG A 1 105 ? -8.284 14.044 2.140 1.00 98.56 105 ARG A N 1
ATOM 866 C CA . ARG A 1 105 ? -9.115 12.991 2.749 1.00 98.56 105 ARG A CA 1
ATOM 867 C C . ARG A 1 105 ? -8.370 12.246 3.846 1.00 98.56 105 ARG A C 1
ATOM 869 O O . ARG A 1 105 ? -8.954 11.959 4.883 1.00 98.56 105 ARG A O 1
ATOM 876 N N . GLU A 1 106 ? -7.104 11.928 3.614 1.00 98.19 106 GLU A N 1
ATOM 877 C CA . GLU A 1 106 ? -6.272 11.251 4.600 1.00 98.19 106 GLU A CA 1
ATOM 878 C C . GLU A 1 106 ? -6.048 12.134 5.833 1.00 98.19 106 GLU A C 1
ATOM 880 O O . GLU A 1 106 ? -6.280 11.676 6.952 1.00 98.19 106 GLU A O 1
ATOM 885 N N . GLU A 1 107 ? -5.720 13.408 5.62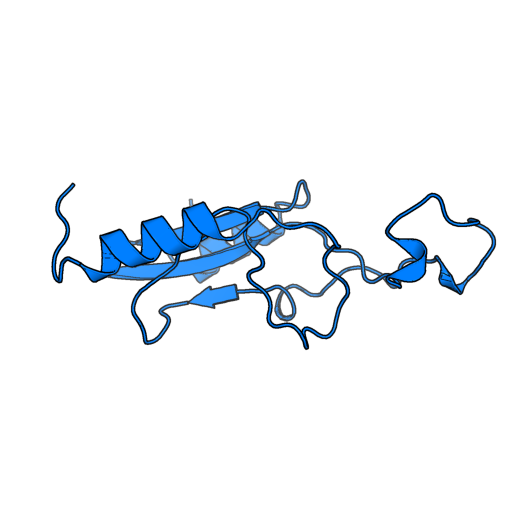7 1.00 97.94 107 GLU A N 1
ATOM 886 C CA . GLU A 1 107 ? -5.529 14.400 6.682 1.00 97.94 107 GLU A CA 1
ATOM 887 C C . GLU A 1 107 ? -6.806 14.581 7.496 1.00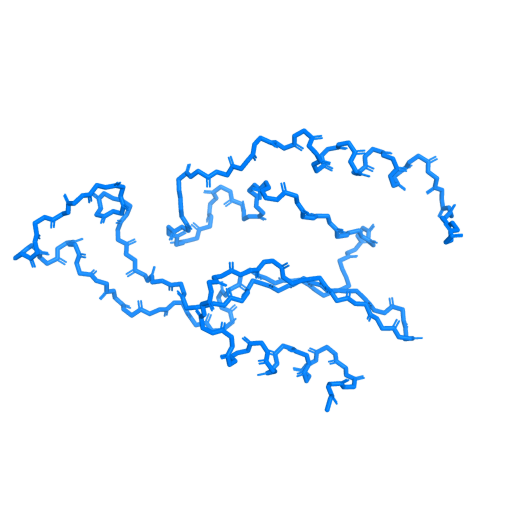 97.94 107 GLU A C 1
ATOM 889 O O . GLU A 1 107 ? -6.767 14.525 8.724 1.00 97.94 107 GLU A O 1
ATOM 894 N N . ARG A 1 108 ? -7.960 14.713 6.828 1.00 98.38 108 ARG A N 1
ATOM 895 C CA . ARG A 1 108 ? -9.244 14.866 7.516 1.00 98.38 108 ARG A CA 1
ATOM 896 C C . ARG A 1 108 ? -9.633 13.619 8.308 1.00 98.38 108 ARG A C 1
ATOM 898 O O . ARG A 1 108 ? -10.149 13.744 9.415 1.00 98.38 108 ARG A O 1
ATOM 905 N N . ILE A 1 109 ? -9.391 12.422 7.770 1.00 97.94 109 ILE A N 1
ATOM 906 C CA . ILE A 1 109 ? -9.638 11.169 8.499 1.00 97.94 109 ILE A CA 1
ATOM 907 C C . ILE A 1 109 ? -8.725 11.091 9.725 1.00 97.94 109 ILE A C 1
ATOM 909 O O . ILE A 1 109 ? -9.206 10.800 10.817 1.00 97.94 109 ILE A O 1
ATOM 913 N N . LYS A 1 110 ? -7.430 11.395 9.574 1.00 96.94 110 LYS A N 1
ATOM 914 C CA . LYS A 1 110 ? -6.484 11.440 10.697 1.00 96.94 110 LYS A CA 1
ATOM 915 C C . LYS A 1 110 ? -6.916 12.442 11.760 1.00 96.94 110 LYS A C 1
ATOM 917 O O . LYS A 1 110 ? -6.920 12.096 12.934 1.00 96.94 110 LYS A O 1
ATOM 922 N N . GLU A 1 111 ? -7.306 13.648 11.359 1.00 97.44 111 GLU A N 1
ATOM 923 C CA . GLU A 1 111 ? -7.788 14.686 12.270 1.00 97.44 111 GLU A CA 1
ATOM 924 C C . GLU A 1 111 ? -8.971 14.179 13.105 1.00 97.44 111 GLU A C 1
ATOM 926 O O . GLU A 1 111 ? -8.926 14.236 14.330 1.00 97.44 111 GLU A O 1
ATOM 931 N N . LEU A 1 112 ? -9.995 13.615 12.456 1.00 97.38 112 LEU A N 1
ATOM 932 C CA . LEU A 1 112 ? -11.182 13.090 13.137 1.00 97.38 112 LEU A CA 1
ATOM 933 C C . LEU A 1 112 ? -10.862 11.902 14.054 1.00 97.38 112 LEU A C 1
ATOM 935 O O . LEU A 1 112 ? -11.396 11.814 15.158 1.00 97.38 112 LEU A O 1
ATOM 939 N N . LEU A 1 113 ? -9.976 11.000 13.624 1.00 96.12 113 LEU A N 1
ATOM 940 C CA . LEU A 1 113 ? -9.573 9.851 14.435 1.00 96.12 113 LEU A CA 1
ATOM 941 C C . LEU A 1 113 ? -8.755 10.264 15.663 1.00 96.12 113 LEU A C 1
ATOM 943 O O . LEU A 1 113 ? -8.883 9.634 16.707 1.00 96.12 113 LEU A O 1
ATOM 947 N N . LEU A 1 114 ? -7.954 11.325 15.559 1.00 95.75 114 LEU A N 1
ATOM 948 C CA . LEU A 1 114 ? -7.118 11.828 16.652 1.00 95.75 114 LEU A CA 1
ATOM 949 C C . LEU A 1 114 ? -7.860 12.773 17.610 1.00 95.75 114 LEU A C 1
ATOM 951 O O . LEU A 1 114 ? -7.357 13.044 18.698 1.00 95.75 114 LEU A O 1
ATOM 955 N N . GLN A 1 115 ? -9.046 13.265 17.242 1.00 96.19 115 GLN A N 1
ATOM 956 C CA . GLN A 1 115 ? -9.881 14.098 18.119 1.00 96.19 115 GLN A CA 1
ATOM 957 C C . GLN A 1 115 ? -10.503 13.321 19.284 1.00 96.19 115 GLN A C 1
ATOM 959 O O . GLN A 1 115 ? -10.860 13.926 20.294 1.00 96.19 115 GLN A O 1
ATOM 964 N N . LEU A 1 116 ? -10.647 12.000 19.154 1.00 93.88 116 LEU A N 1
ATOM 965 C CA . LEU A 1 116 ? -11.249 11.144 20.170 1.00 93.88 116 LEU A CA 1
ATOM 966 C C . LEU A 1 116 ? -10.269 10.048 20.576 1.00 93.88 116 LEU A C 1
ATOM 968 O O . LEU A 1 116 ? -9.737 9.334 19.733 1.00 93.88 116 LEU A O 1
ATOM 972 N N . GLU A 1 117 ? -10.100 9.858 21.882 1.00 90.50 117 GLU A N 1
ATOM 973 C CA . GLU A 1 117 ? -9.338 8.726 22.423 1.00 90.50 117 GLU A CA 1
ATOM 974 C C . GLU A 1 117 ? -10.047 7.386 22.158 1.00 90.50 117 GLU A C 1
ATOM 976 O O . GLU A 1 117 ? -9.407 6.353 21.972 1.00 90.50 117 GLU A O 1
ATOM 981 N N . LYS A 1 118 ? -11.386 7.397 22.114 1.00 92.94 118 LYS A N 1
ATOM 982 C CA . LYS A 1 118 ? -12.214 6.207 21.922 1.00 92.94 118 LYS A CA 1
ATOM 983 C C . LYS A 1 118 ? -13.282 6.455 20.866 1.00 92.94 118 LYS A C 1
ATOM 985 O O . LYS A 1 118 ? -14.069 7.391 20.978 1.00 92.94 118 LYS A O 1
ATOM 990 N N . HIS A 1 119 ? -13.343 5.551 19.895 1.00 92.69 119 HIS A N 1
ATOM 991 C CA . HIS A 1 119 ? -14.360 5.527 18.846 1.00 92.69 119 HIS A CA 1
ATOM 992 C C . HIS A 1 119 ? -15.408 4.452 19.150 1.00 92.69 119 HIS A C 1
ATOM 994 O O . HIS A 1 119 ? -15.095 3.419 19.749 1.00 92.69 119 HIS A O 1
ATOM 1000 N N . SER A 1 120 ? -16.651 4.691 18.742 1.00 93.88 120 SER A N 1
ATOM 1001 C CA . SER A 1 120 ? -17.737 3.706 18.751 1.00 93.88 120 SER A CA 1
ATOM 1002 C C . SER A 1 120 ? -18.207 3.452 17.322 1.00 93.88 120 SER A C 1
ATOM 1004 O O . SER A 1 120 ? -18.128 4.354 16.489 1.00 93.88 120 SER A O 1
ATOM 1006 N N . VAL A 1 121 ? -18.682 2.233 17.059 1.00 89.94 121 VAL A N 1
ATOM 1007 C CA . VAL A 1 121 ? -19.317 1.854 15.784 1.00 89.94 121 VAL A CA 1
ATOM 1008 C C . VAL A 1 121 ? -20.686 2.512 15.659 1.00 89.94 121 VAL A C 1
ATOM 1010 O O . VAL A 1 121 ? -21.367 2.616 16.706 1.00 89.94 121 VAL A O 1
#

Radius of gyration: 17.04 Å; chains: 1; bounding box: 36×34×51 Å

pLDDT: mean 95.01, std 2.94, range [84.88, 98.56]

Organism: NCBI:txid412755